Protein AF-A0AAW0P1H9-F1 (afdb_monomer)

Structure (mmCIF, N/CA/C/O backbone):
data_AF-A0AAW0P1H9-F1
#
_entry.id   AF-A0AAW0P1H9-F1
#
loop_
_atom_site.group_PDB
_atom_site.id
_atom_site.type_symbol
_atom_site.label_atom_id
_atom_site.label_alt_id
_atom_site.label_comp_id
_atom_site.label_asym_id
_atom_site.label_entity_id
_atom_site.label_seq_id
_atom_site.pdbx_PDB_ins_code
_atom_site.Cartn_x
_atom_site.Cartn_y
_atom_site.Cartn_z
_atom_site.occupancy
_atom_site.B_iso_or_equiv
_atom_site.auth_seq_id
_atom_site.auth_comp_id
_atom_site.auth_asym_id
_atom_site.auth_atom_id
_atom_site.pdbx_PDB_model_num
ATOM 1 N N . MET A 1 1 ? 36.615 6.398 15.054 1.00 40.66 1 MET A N 1
ATOM 2 C CA . MET A 1 1 ? 35.726 5.243 14.794 1.00 40.66 1 MET A CA 1
ATOM 3 C C . MET A 1 1 ? 34.563 5.310 15.775 1.00 40.66 1 MET A C 1
ATOM 5 O O . MET A 1 1 ? 34.740 4.982 16.938 1.00 40.66 1 MET A O 1
ATOM 9 N N . THR A 1 2 ? 33.412 5.847 15.372 1.00 43.81 2 THR A N 1
ATOM 10 C CA . THR A 1 2 ? 32.241 5.944 16.256 1.00 43.81 2 THR A CA 1
ATOM 11 C C . THR A 1 2 ? 31.489 4.616 16.235 1.00 43.81 2 THR A C 1
ATOM 13 O O . THR A 1 2 ? 30.837 4.263 15.253 1.00 43.81 2 THR A O 1
ATOM 16 N N . SER A 1 3 ? 31.613 3.841 17.312 1.00 51.88 3 SER A N 1
ATOM 17 C CA . SER A 1 3 ? 30.874 2.590 17.491 1.00 51.88 3 SER A CA 1
ATOM 18 C C . SER A 1 3 ? 29.375 2.883 17.536 1.00 51.88 3 SER A C 1
ATOM 20 O O . SER A 1 3 ? 28.846 3.358 18.542 1.00 51.88 3 SER A O 1
ATOM 22 N N . LYS A 1 4 ? 28.675 2.616 16.428 1.00 56.78 4 LYS A N 1
ATOM 23 C CA . LYS A 1 4 ? 27.211 2.656 16.371 1.00 56.78 4 LYS A CA 1
ATOM 24 C C . LYS A 1 4 ? 26.679 1.569 17.303 1.00 56.78 4 LYS A C 1
ATOM 26 O O . LYS A 1 4 ? 26.770 0.382 16.993 1.00 56.78 4 LYS A O 1
ATOM 31 N N . LYS A 1 5 ? 26.143 1.969 18.458 1.00 60.75 5 LYS A N 1
ATOM 32 C CA . LYS A 1 5 ? 25.428 1.055 19.355 1.00 60.75 5 LYS A CA 1
ATOM 33 C C . LYS A 1 5 ? 24.258 0.451 18.574 1.00 60.75 5 LYS A C 1
ATOM 35 O O . LYS A 1 5 ? 23.352 1.169 18.157 1.00 60.75 5 LYS A O 1
ATOM 40 N N . ARG A 1 6 ? 24.297 -0.863 18.338 1.00 54.41 6 ARG A N 1
ATOM 41 C CA . ARG A 1 6 ? 23.164 -1.609 17.781 1.00 54.41 6 ARG A CA 1
ATOM 42 C C . ARG A 1 6 ? 22.127 -1.765 18.884 1.00 54.41 6 ARG A C 1
ATOM 44 O O . ARG A 1 6 ? 22.310 -2.566 19.793 1.00 54.41 6 ARG A O 1
ATOM 51 N N . PHE A 1 7 ? 21.050 -0.996 18.804 1.00 57.25 7 PHE A N 1
ATOM 52 C CA . PHE A 1 7 ? 19.880 -1.213 19.645 1.00 57.25 7 PHE A CA 1
ATOM 53 C C . PHE A 1 7 ? 19.088 -2.393 19.079 1.00 57.25 7 PHE A C 1
ATOM 55 O O . PHE A 1 7 ? 18.545 -2.321 17.978 1.00 57.25 7 PHE A O 1
ATOM 62 N N . THR A 1 8 ? 19.054 -3.503 19.810 1.00 57.12 8 THR A N 1
ATOM 63 C CA . THR A 1 8 ? 18.181 -4.641 19.509 1.00 57.12 8 THR A CA 1
ATOM 64 C C . THR A 1 8 ? 16.915 -4.526 20.342 1.00 57.12 8 THR A C 1
ATOM 66 O O . THR A 1 8 ? 16.972 -4.608 21.567 1.00 57.12 8 THR A O 1
ATOM 69 N N . PHE A 1 9 ? 15.771 -4.349 19.682 1.00 57.19 9 PHE A N 1
ATOM 70 C CA . PHE A 1 9 ? 14.466 -4.391 20.337 1.00 57.19 9 PHE A CA 1
ATOM 71 C C . PHE A 1 9 ? 14.223 -5.803 20.890 1.00 57.19 9 PHE A C 1
ATOM 73 O O . PHE A 1 9 ? 14.177 -6.774 20.131 1.00 57.19 9 PHE A O 1
ATOM 80 N N . GLN A 1 10 ? 14.102 -5.935 22.213 1.00 58.62 10 GLN A N 1
ATOM 81 C CA . GLN A 1 10 ? 13.797 -7.217 22.848 1.00 58.62 10 GLN A CA 1
ATOM 82 C C . GLN A 1 10 ? 12.318 -7.562 22.656 1.00 58.62 10 GLN A C 1
ATOM 84 O O . GLN A 1 10 ? 11.432 -6.764 22.960 1.00 58.62 10 GLN A O 1
ATOM 89 N N . LYS A 1 11 ? 12.055 -8.768 22.140 1.00 56.22 11 LYS A N 1
ATOM 90 C CA . LYS A 1 11 ? 10.704 -9.332 22.052 1.00 56.22 11 LYS A CA 1
ATOM 91 C C . LYS A 1 11 ? 10.169 -9.536 23.468 1.00 56.22 11 LYS A C 1
ATOM 93 O O . LYS A 1 11 ? 10.875 -10.076 24.318 1.00 56.22 11 LYS A O 1
ATOM 98 N N . ARG A 1 12 ? 8.922 -9.147 23.709 1.00 62.50 12 ARG A N 1
ATOM 99 C CA . ARG A 1 12 ? 8.299 -9.335 25.021 1.00 62.50 12 ARG A CA 1
ATOM 100 C C . ARG A 1 12 ? 7.783 -10.759 25.197 1.00 62.50 12 ARG A C 1
ATOM 102 O O . ARG A 1 12 ? 7.381 -11.396 24.223 1.00 62.50 12 ARG A O 1
ATOM 109 N N . GLN A 1 13 ? 7.819 -11.249 26.434 1.00 58.16 13 GLN A N 1
ATOM 110 C CA . GLN A 1 13 ? 7.437 -12.622 26.789 1.00 58.16 13 GLN A CA 1
ATOM 111 C C . GLN A 1 13 ? 5.931 -12.888 26.627 1.00 58.16 13 GLN A C 1
ATOM 113 O O . GLN A 1 13 ? 5.545 -14.012 26.325 1.00 58.16 13 GLN A O 1
ATOM 118 N N . ASP A 1 14 ? 5.096 -11.856 26.761 1.00 57.78 14 ASP A N 1
ATOM 119 C CA . ASP A 1 14 ? 3.635 -11.886 26.592 1.00 57.78 14 ASP A CA 1
ATOM 120 C C . ASP A 1 14 ? 3.186 -11.813 25.122 1.00 57.78 14 ASP A C 1
ATOM 122 O O . ASP A 1 14 ? 2.022 -12.051 24.796 1.00 57.78 14 ASP A O 1
ATOM 126 N N . SER A 1 15 ? 4.102 -11.488 24.209 1.00 56.69 15 SER A N 1
ATOM 127 C CA . SER A 1 15 ? 3.758 -11.206 22.822 1.00 56.69 15 SER A CA 1
ATOM 128 C C . SER A 1 15 ? 3.800 -12.474 21.964 1.00 56.69 15 SER A C 1
ATOM 130 O O . SER A 1 15 ? 4.794 -12.795 21.297 1.00 56.69 15 SER A O 1
ATOM 132 N N . SER A 1 16 ? 2.686 -13.208 21.990 1.00 62.41 16 SER A N 1
ATOM 133 C CA . SER A 1 16 ? 2.415 -14.321 21.070 1.00 62.41 16 SER A CA 1
ATOM 134 C C . SER A 1 16 ? 2.067 -13.840 19.655 1.00 62.41 16 SER A C 1
ATOM 136 O O . SER A 1 16 ? 2.240 -14.593 18.700 1.00 62.41 16 SER A O 1
ATOM 138 N N . SER A 1 17 ? 1.636 -12.581 19.500 1.00 64.50 17 SER A N 1
ATOM 139 C CA . SER A 1 17 ? 1.221 -12.003 18.219 1.00 64.50 17 SER A CA 1
ATOM 140 C C . SER A 1 17 ? 2.364 -11.306 17.473 1.00 64.50 17 SER A C 1
ATOM 142 O O . SER A 1 17 ? 3.040 -10.440 18.031 1.00 64.50 17 SER A O 1
ATOM 144 N N . CYS A 1 18 ? 2.532 -11.603 16.184 1.00 69.31 18 CYS A N 1
ATOM 145 C CA . CYS A 1 18 ? 3.490 -10.942 15.289 1.00 69.31 18 CYS A CA 1
ATOM 146 C C . CYS A 1 18 ? 2.870 -9.827 14.429 1.00 69.31 18 CYS A C 1
ATOM 148 O O . CYS A 1 18 ? 3.443 -9.458 13.411 1.00 69.31 18 CYS A O 1
ATOM 150 N N . TYR A 1 19 ? 1.722 -9.276 14.834 1.00 78.56 19 TYR A N 1
ATOM 151 C CA . TYR A 1 19 ? 0.995 -8.296 14.031 1.00 78.56 19 TYR A CA 1
ATOM 152 C C . TYR A 1 19 ? 1.794 -7.007 13.794 1.00 78.56 19 TYR A C 1
ATOM 154 O O . TYR A 1 19 ? 2.450 -6.466 14.697 1.00 78.56 19 TYR A O 1
ATOM 162 N N . HIS A 1 20 ? 1.692 -6.499 12.567 1.00 85.00 20 HIS A N 1
ATOM 163 C CA . HIS A 1 20 ? 2.296 -5.252 12.117 1.00 85.00 20 HIS A CA 1
ATOM 164 C C . HIS A 1 20 ? 1.214 -4.287 11.649 1.00 85.00 20 HIS A C 1
ATOM 166 O O . HIS A 1 20 ? 0.235 -4.691 11.030 1.00 85.00 20 HIS A O 1
ATOM 172 N N . CYS A 1 21 ? 1.398 -2.997 11.932 1.00 85.81 21 CYS A N 1
ATOM 173 C CA . CYS A 1 21 ? 0.488 -1.988 11.417 1.00 85.81 21 CYS A CA 1
ATOM 174 C C . CYS A 1 21 ? 0.649 -1.884 9.897 1.00 85.81 21 CYS A C 1
ATOM 176 O O . CYS A 1 21 ? 1.758 -1.744 9.367 1.00 85.81 21 CYS A O 1
ATOM 178 N N . CYS A 1 22 ? -0.477 -1.960 9.200 1.00 83.50 22 CYS A N 1
ATOM 179 C CA . CYS A 1 22 ? -0.523 -1.939 7.755 1.00 83.50 22 CYS A CA 1
ATOM 180 C C . CYS A 1 22 ? -0.396 -0.513 7.190 1.00 83.50 22 CYS A C 1
ATOM 182 O O . CYS A 1 22 ? -0.077 -0.384 6.017 1.00 83.50 22 CYS A O 1
ATOM 184 N N . VAL A 1 23 ? -0.612 0.551 7.971 1.00 84.31 23 VAL A N 1
ATOM 185 C CA . VAL A 1 23 ? -0.528 1.941 7.483 1.00 84.31 23 VAL A CA 1
ATOM 186 C C . VAL A 1 23 ? 0.859 2.209 6.868 1.00 84.31 23 VAL A C 1
ATOM 188 O O . VAL A 1 23 ? 1.864 1.903 7.523 1.00 84.31 23 VAL A O 1
ATOM 191 N N . PRO A 1 24 ? 0.949 2.768 5.640 1.00 77.94 24 PRO A N 1
ATOM 192 C CA . PRO A 1 24 ? 2.231 3.077 5.011 1.00 77.94 24 PRO A CA 1
ATOM 193 C C . PRO A 1 24 ? 3.104 3.917 5.937 1.00 77.94 24 PRO A C 1
ATOM 195 O O . PRO A 1 24 ? 2.595 4.772 6.660 1.00 77.94 24 PRO A O 1
ATOM 198 N N . SER A 1 25 ? 4.414 3.666 5.943 1.00 75.12 25 SER A N 1
ATOM 199 C CA . SER A 1 25 ? 5.399 4.289 6.853 1.00 75.12 25 SER A CA 1
ATOM 200 C C . SER A 1 25 ? 5.259 3.987 8.355 1.00 75.12 25 SER A C 1
ATOM 202 O O . SER A 1 25 ? 6.167 4.310 9.120 1.00 75.12 25 SER A O 1
ATOM 204 N N . CYS A 1 26 ? 4.204 3.299 8.805 1.00 81.25 26 CYS A N 1
ATOM 205 C CA . CYS A 1 26 ? 4.087 2.920 10.210 1.00 81.25 26 CYS A CA 1
ATOM 206 C C . CYS A 1 26 ? 5.069 1.790 10.560 1.00 81.25 26 CYS A C 1
ATOM 208 O O . CYS A 1 26 ? 5.196 0.803 9.833 1.00 81.25 26 CYS A O 1
ATOM 210 N N . THR A 1 27 ? 5.759 1.910 11.693 1.00 80.25 27 THR A N 1
ATOM 211 C CA . THR A 1 27 ? 6.698 0.898 12.216 1.00 80.25 27 THR A CA 1
ATOM 212 C C . THR A 1 27 ? 6.151 0.159 13.439 1.00 80.25 27 THR A C 1
ATOM 214 O O . THR A 1 27 ? 6.844 -0.675 14.024 1.00 80.25 27 THR A O 1
ATOM 217 N N . ALA A 1 28 ? 4.899 0.431 13.824 1.00 81.81 28 ALA A N 1
ATOM 218 C CA . ALA A 1 28 ? 4.265 -0.185 14.980 1.00 81.81 28 ALA A CA 1
ATOM 219 C C . ALA A 1 28 ? 4.121 -1.704 14.810 1.00 81.81 28 ALA A C 1
ATOM 221 O O . ALA A 1 28 ? 3.671 -2.211 13.777 1.00 81.81 28 ALA A O 1
ATOM 222 N N . SER A 1 29 ? 4.485 -2.433 15.864 1.00 78.38 29 SER A N 1
ATOM 223 C CA . SER A 1 29 ? 4.380 -3.886 15.933 1.00 78.38 29 SER A CA 1
ATOM 224 C C . SER A 1 29 ? 3.931 -4.321 17.322 1.00 78.38 29 SER A C 1
ATOM 226 O O . SER A 1 29 ? 4.484 -3.874 18.333 1.00 78.38 29 SER A O 1
ATOM 228 N N . ALA A 1 30 ? 2.971 -5.246 17.361 1.00 76.81 30 ALA A N 1
ATOM 229 C CA . ALA A 1 30 ? 2.461 -5.841 18.597 1.00 76.81 30 ALA A CA 1
ATOM 230 C C . ALA A 1 30 ? 3.564 -6.589 19.370 1.00 76.81 30 ALA A C 1
ATOM 232 O O . ALA A 1 30 ? 3.519 -6.702 20.600 1.00 76.81 30 ALA A O 1
ATOM 233 N N . LYS A 1 31 ? 4.602 -7.026 18.640 1.00 73.38 31 LYS A N 1
ATOM 234 C CA . LYS A 1 31 ? 5.771 -7.758 19.140 1.00 73.38 31 LYS A CA 1
ATOM 235 C C . LYS A 1 31 ? 6.542 -7.004 20.228 1.00 73.38 31 LYS A C 1
ATOM 237 O O . LYS A 1 31 ? 7.149 -7.627 21.102 1.00 73.38 31 LYS A O 1
ATOM 242 N N . PHE A 1 32 ? 6.519 -5.672 20.172 1.00 68.19 32 PHE A N 1
ATOM 243 C CA . PHE A 1 32 ? 7.338 -4.805 21.024 1.00 68.19 32 PHE A CA 1
ATOM 244 C C . PHE A 1 32 ? 6.520 -3.812 21.864 1.00 68.19 32 PHE A C 1
ATOM 246 O O . PHE A 1 32 ? 7.069 -3.247 22.805 1.00 68.19 32 PHE A O 1
ATOM 253 N N . ASN A 1 33 ? 5.226 -3.608 21.576 1.00 70.56 33 ASN A N 1
ATOM 254 C CA . ASN A 1 33 ? 4.402 -2.597 22.252 1.00 70.56 33 ASN A CA 1
ATOM 255 C C . ASN A 1 33 ? 2.977 -3.108 22.575 1.00 70.56 33 ASN A C 1
ATOM 257 O O . ASN A 1 33 ? 2.254 -3.507 21.669 1.00 70.56 33 ASN A O 1
ATOM 261 N N . SER A 1 34 ? 2.586 -3.138 23.864 1.00 69.50 34 SER A N 1
ATOM 262 C CA . SER A 1 34 ? 1.275 -3.650 24.359 1.00 69.50 34 SER A CA 1
ATOM 263 C C . SER A 1 34 ? 0.325 -2.517 24.657 1.00 69.50 34 SER A C 1
ATOM 265 O O . SER A 1 34 ? -0.861 -2.762 24.823 1.00 69.50 34 SER A O 1
ATOM 267 N N . ALA A 1 35 ? 0.837 -1.290 24.730 1.00 73.50 35 ALA A N 1
ATOM 268 C CA . ALA A 1 35 ? -0.007 -0.120 24.849 1.00 73.50 35 ALA A CA 1
ATOM 269 C C . ALA A 1 35 ? -0.772 0.137 23.540 1.00 73.50 35 ALA A C 1
ATOM 271 O O . ALA A 1 35 ? -1.773 0.845 23.546 1.00 73.50 35 ALA A O 1
ATOM 272 N N . LEU A 1 36 ? -0.324 -0.448 22.421 1.00 76.00 36 LEU A N 1
ATOM 273 C CA . LEU A 1 36 ? -0.995 -0.344 21.131 1.00 76.00 36 LEU A CA 1
ATOM 274 C C . LEU A 1 36 ? -2.028 -1.454 20.955 1.00 76.00 36 LEU A C 1
ATOM 276 O O . LEU A 1 36 ? -1.708 -2.642 20.996 1.00 76.00 36 LEU A O 1
ATOM 280 N N . SER A 1 37 ? -3.260 -1.038 20.686 1.00 79.00 37 SER A N 1
ATOM 281 C CA . SER A 1 37 ? -4.328 -1.924 20.233 1.00 79.00 37 SER A CA 1
ATOM 282 C C . SER A 1 37 ? -4.331 -1.997 18.706 1.00 79.00 37 SER A C 1
ATOM 284 O O . SER A 1 37 ? -4.159 -0.983 18.029 1.00 79.00 37 SER A O 1
ATOM 286 N N . PHE A 1 38 ? -4.526 -3.200 18.165 1.00 81.06 38 PHE A N 1
ATOM 287 C CA . PHE A 1 38 ? -4.623 -3.446 16.726 1.00 81.06 38 PHE A CA 1
ATOM 288 C C . PHE A 1 38 ? -6.086 -3.676 16.348 1.00 81.06 38 PHE A C 1
ATOM 290 O O . PHE A 1 38 ? -6.781 -4.474 16.973 1.00 81.06 38 PHE A O 1
ATOM 297 N N . PHE A 1 39 ? -6.540 -2.977 15.315 1.00 84.62 39 PHE A N 1
ATOM 298 C CA . PHE A 1 39 ? -7.910 -2.985 14.822 1.00 84.62 39 PHE A CA 1
ATOM 299 C C . PHE A 1 39 ? -7.964 -3.571 13.414 1.00 84.62 39 PHE A C 1
ATOM 301 O O . PHE A 1 39 ? -7.021 -3.437 12.634 1.00 84.62 39 PHE A O 1
ATOM 308 N N . THR A 1 40 ? -9.086 -4.212 13.094 1.00 85.06 40 THR A N 1
ATOM 309 C CA . THR A 1 40 ? -9.398 -4.683 11.741 1.00 85.06 40 THR A CA 1
ATOM 310 C C . THR A 1 40 ? -10.232 -3.648 11.000 1.00 85.06 40 THR A C 1
ATOM 312 O O . THR A 1 40 ? -10.886 -2.798 11.609 1.00 85.06 40 THR A O 1
ATOM 315 N N . PHE A 1 41 ? -10.212 -3.712 9.670 1.00 84.56 41 PHE A N 1
ATOM 316 C CA . PHE A 1 41 ? -11.043 -2.841 8.849 1.00 84.56 41 PHE A CA 1
ATOM 317 C C . PHE A 1 41 ? -12.542 -3.017 9.155 1.00 84.56 41 PHE A C 1
ATOM 319 O O . PHE A 1 41 ? -12.996 -4.143 9.383 1.00 84.56 41 PHE A O 1
ATOM 326 N N . PRO A 1 42 ? -13.332 -1.925 9.122 1.00 84.44 42 PRO A N 1
ATOM 327 C CA . PRO A 1 42 ? -14.781 -2.003 9.258 1.00 84.44 42 PRO A CA 1
ATOM 328 C C . PRO A 1 42 ? -15.419 -2.962 8.241 1.00 84.44 42 PRO A C 1
ATOM 330 O O . PRO A 1 42 ? -14.970 -3.066 7.099 1.00 84.44 42 PRO A O 1
ATOM 333 N N . LYS A 1 43 ? -16.501 -3.641 8.651 1.00 80.31 43 LYS A N 1
ATOM 334 C CA . LYS A 1 43 ? -17.283 -4.527 7.766 1.00 80.31 43 LYS A CA 1
ATOM 335 C C . LYS A 1 43 ? -18.080 -3.757 6.711 1.00 80.31 43 LYS A C 1
ATOM 337 O O . LYS A 1 43 ? -18.313 -4.283 5.629 1.00 80.31 43 LYS A O 1
ATOM 342 N N . ASP A 1 44 ? -18.493 -2.533 7.038 1.00 86.69 44 ASP A N 1
ATOM 343 C CA . ASP A 1 44 ? -19.175 -1.630 6.114 1.00 86.69 44 ASP A CA 1
ATOM 344 C C . ASP A 1 44 ? -18.253 -1.299 4.932 1.00 86.69 44 ASP A C 1
ATOM 346 O O . ASP A 1 44 ? -17.129 -0.822 5.113 1.00 86.69 44 ASP A O 1
ATOM 350 N N . VAL A 1 45 ? -18.742 -1.574 3.724 1.00 85.94 45 VAL A N 1
ATOM 351 C CA . VAL A 1 45 ? -18.002 -1.422 2.470 1.00 85.94 45 VAL A CA 1
ATOM 352 C C . VAL A 1 45 ? -17.634 0.036 2.202 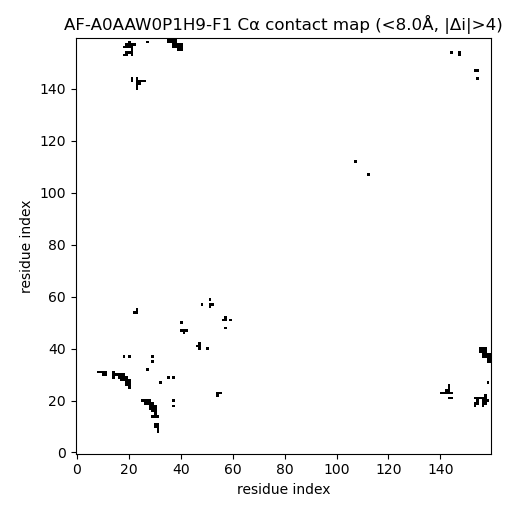1.00 85.94 45 VAL A C 1
ATOM 354 O O . VAL A 1 45 ? -16.498 0.302 1.807 1.00 85.94 45 VAL A O 1
ATOM 357 N N . GLU A 1 46 ? -18.544 0.980 2.432 1.00 86.75 46 GLU A N 1
ATOM 358 C CA . GLU A 1 46 ? -18.325 2.397 2.120 1.00 86.75 46 GLU A CA 1
ATOM 359 C C . GLU A 1 46 ? -17.371 3.035 3.127 1.00 86.75 46 GLU A C 1
ATOM 361 O O . GLU A 1 46 ? -16.419 3.732 2.754 1.00 86.75 46 GLU A O 1
ATOM 366 N N . LEU A 1 47 ? -17.542 2.704 4.410 1.00 86.38 47 LEU A N 1
ATOM 367 C CA . LEU A 1 47 ? -16.599 3.125 5.440 1.00 86.38 47 LEU A CA 1
ATOM 368 C C . LEU A 1 47 ? -15.210 2.535 5.164 1.00 86.38 47 LEU A C 1
ATOM 370 O O . LEU A 1 47 ? -14.221 3.267 5.178 1.00 86.38 47 LEU A O 1
ATOM 374 N N . ARG A 1 48 ? -15.120 1.239 4.843 1.00 86.62 48 ARG A N 1
ATOM 375 C CA . ARG A 1 48 ? -13.851 0.578 4.508 1.00 86.62 48 ARG A CA 1
ATOM 376 C C . ARG A 1 48 ? -13.157 1.228 3.313 1.00 86.62 48 ARG A C 1
ATOM 378 O O . ARG A 1 48 ? -11.962 1.495 3.410 1.00 86.62 48 ARG A O 1
ATOM 385 N N . LYS A 1 49 ? -13.873 1.516 2.221 1.00 85.06 49 LYS A N 1
ATOM 386 C CA . LYS A 1 49 ? -13.312 2.224 1.053 1.00 85.06 49 LYS A CA 1
ATOM 387 C C . LYS A 1 49 ? -12.732 3.579 1.454 1.00 85.06 49 LYS A C 1
ATOM 389 O O . LYS A 1 49 ? -11.588 3.877 1.117 1.00 85.06 49 LYS A O 1
ATOM 394 N N . LYS A 1 50 ? -13.476 4.366 2.239 1.00 87.06 50 LYS A N 1
ATOM 395 C CA . LYS A 1 50 ? -13.005 5.664 2.747 1.00 87.06 50 LYS A CA 1
ATOM 396 C C . LYS A 1 50 ? -11.730 5.524 3.584 1.00 87.06 50 LYS A C 1
ATOM 398 O O . LYS A 1 50 ? -10.806 6.320 3.438 1.00 87.06 50 LYS A O 1
ATOM 403 N N . TRP A 1 51 ? -11.653 4.494 4.427 1.00 85.25 51 TRP A N 1
ATOM 404 C CA . TRP A 1 51 ? -10.445 4.179 5.191 1.00 85.25 51 TRP A CA 1
ATOM 405 C C . TRP A 1 51 ? -9.263 3.799 4.292 1.00 85.25 51 TRP A C 1
ATOM 407 O O . TRP A 1 51 ? -8.180 4.341 4.492 1.00 85.25 51 TRP A O 1
ATOM 417 N N . LEU A 1 52 ? -9.463 2.925 3.298 1.00 84.06 52 LEU A N 1
ATOM 418 C CA . LEU A 1 52 ? -8.421 2.504 2.351 1.00 84.06 52 LEU A CA 1
ATOM 419 C C . LEU A 1 52 ? -7.842 3.688 1.566 1.00 84.06 52 LEU A C 1
ATOM 421 O O . LEU A 1 52 ? -6.623 3.813 1.467 1.00 84.06 52 LEU A O 1
ATOM 425 N N . ILE A 1 53 ? -8.693 4.605 1.099 1.00 83.19 53 ILE A N 1
ATOM 426 C CA . ILE A 1 53 ? -8.261 5.842 0.431 1.00 83.19 53 ILE A CA 1
ATOM 427 C C . ILE A 1 53 ? -7.413 6.701 1.382 1.00 83.19 53 ILE A C 1
ATOM 429 O O . ILE A 1 53 ? -6.317 7.129 1.020 1.00 83.19 53 ILE A O 1
ATOM 433 N N . ASN A 1 54 ? -7.870 6.899 2.624 1.00 84.00 54 ASN A N 1
ATOM 434 C CA . ASN A 1 54 ? -7.161 7.726 3.607 1.00 84.00 54 ASN A CA 1
ATOM 435 C C . ASN A 1 54 ? -5.773 7.181 3.968 1.00 84.00 54 ASN A C 1
ATOM 437 O O . ASN A 1 54 ? -4.851 7.961 4.203 1.00 84.00 54 ASN A O 1
ATOM 441 N N . ILE A 1 55 ? -5.605 5.857 3.994 1.00 81.19 55 ILE A N 1
ATOM 442 C CA . ILE A 1 55 ? -4.305 5.219 4.246 1.00 81.19 55 ILE A CA 1
ATOM 443 C C . ILE A 1 55 ? -3.485 5.003 2.965 1.00 81.19 55 ILE A C 1
ATOM 445 O O . ILE A 1 55 ? -2.478 4.304 3.026 1.00 81.19 55 ILE A O 1
ATOM 449 N N . ARG A 1 56 ? -3.898 5.574 1.823 1.00 80.06 56 ARG A N 1
ATOM 450 C CA . ARG A 1 56 ? -3.250 5.422 0.505 1.00 80.06 56 ARG A CA 1
ATOM 451 C C . ARG A 1 56 ? -3.098 3.959 0.063 1.00 80.06 56 ARG A C 1
ATOM 453 O O . ARG A 1 56 ? -2.025 3.522 -0.343 1.00 80.06 56 ARG A O 1
ATOM 460 N N . ARG A 1 57 ? -4.190 3.201 0.183 1.00 76.75 57 ARG A N 1
ATOM 461 C CA . ARG A 1 57 ? -4.360 1.818 -0.293 1.00 76.75 57 ARG A CA 1
ATOM 462 C C . ARG A 1 57 ? -5.572 1.682 -1.212 1.00 76.75 57 ARG A C 1
ATOM 464 O O . ARG A 1 57 ? -6.407 0.796 -1.058 1.00 76.75 57 ARG A O 1
ATOM 471 N N . ASP A 1 58 ? -5.680 2.589 -2.160 1.00 73.88 58 ASP A N 1
ATOM 472 C CA . ASP A 1 58 ? -6.721 2.612 -3.183 1.00 73.88 58 ASP A CA 1
ATOM 473 C C . ASP A 1 58 ? -6.736 1.349 -4.062 1.00 73.88 58 ASP A C 1
ATOM 475 O O . ASP A 1 58 ? -7.810 0.903 -4.451 1.00 73.88 58 ASP A O 1
ATOM 479 N N . GLN A 1 59 ? -5.579 0.718 -4.291 1.00 69.88 59 GLN A N 1
ATOM 480 C CA . GLN A 1 59 ? -5.455 -0.512 -5.094 1.00 69.88 59 GLN A CA 1
ATOM 481 C C . GLN A 1 59 ? -5.639 -1.819 -4.297 1.00 69.88 59 GLN A C 1
ATOM 483 O O . GLN A 1 59 ? -5.389 -2.903 -4.819 1.00 69.88 59 GLN A O 1
ATOM 488 N N . PHE A 1 60 ? -6.024 -1.757 -3.018 1.00 72.56 60 PHE A N 1
ATOM 489 C CA . PHE A 1 60 ? -6.162 -2.962 -2.196 1.00 72.56 60 PHE A CA 1
ATOM 490 C C . PHE A 1 60 ? -7.521 -3.644 -2.405 1.00 72.56 60 PHE A C 1
ATOM 492 O O . PHE A 1 60 ? -8.560 -3.126 -1.983 1.00 72.56 60 PHE A O 1
ATOM 499 N N . GLU A 1 61 ? -7.511 -4.840 -2.995 1.00 71.25 61 GLU A N 1
ATOM 500 C CA . GLU A 1 61 ? -8.720 -5.647 -3.163 1.00 71.25 61 GLU A CA 1
ATOM 501 C C . GLU A 1 61 ? -9.111 -6.362 -1.863 1.00 71.25 61 GLU A C 1
ATOM 503 O O . GLU A 1 61 ? -8.400 -7.215 -1.331 1.00 71.25 61 GLU A O 1
ATOM 508 N N . TRP A 1 62 ? -10.284 -6.018 -1.326 1.00 72.25 62 TRP A N 1
ATOM 509 C CA . TRP A 1 62 ? -10.803 -6.661 -0.122 1.00 72.25 62 TRP A CA 1
ATOM 510 C C . TRP A 1 62 ? -11.513 -7.979 -0.446 1.00 72.25 62 TRP A C 1
ATOM 512 O O . TRP A 1 62 ? -12.599 -7.991 -1.021 1.00 72.25 62 TRP A O 1
ATOM 522 N N . ASN A 1 63 ? -10.970 -9.084 0.049 1.00 71.38 63 ASN A N 1
ATOM 523 C CA . ASN A 1 63 ? -11.438 -10.449 -0.207 1.00 71.38 63 ASN A CA 1
ATOM 524 C C . ASN A 1 63 ? -12.582 -10.946 0.709 1.00 71.38 63 ASN A C 1
ATOM 526 O O . ASN A 1 63 ? -12.721 -12.147 0.924 1.00 71.38 63 ASN A O 1
ATOM 530 N N . ASN A 1 64 ? -13.391 -10.050 1.290 1.00 67.69 64 ASN A N 1
ATOM 531 C CA . ASN A 1 64 ? -14.455 -10.403 2.251 1.00 67.69 64 ASN A CA 1
ATOM 532 C C . ASN A 1 64 ? -13.979 -11.295 3.408 1.00 67.69 64 ASN A C 1
ATOM 534 O O . ASN A 1 64 ? -14.725 -12.123 3.935 1.00 67.69 64 ASN A O 1
ATOM 538 N N . TYR A 1 65 ? -12.734 -11.093 3.843 1.00 65.62 65 TYR A N 1
ATOM 539 C CA . TYR A 1 65 ? -12.189 -11.870 4.938 1.00 65.62 65 TYR A CA 1
ATOM 540 C C . TYR A 1 65 ? -12.990 -11.673 6.223 1.00 65.62 65 TYR A C 1
ATOM 542 O O . TYR A 1 65 ? -13.207 -10.560 6.706 1.00 65.62 65 TYR A O 1
ATOM 550 N N . SER A 1 66 ? -13.376 -12.803 6.796 1.00 63.31 66 SER A N 1
ATOM 551 C CA . SER A 1 66 ? -13.886 -12.910 8.151 1.00 63.31 66 SER A CA 1
ATOM 552 C C . SER A 1 66 ? -12.792 -13.565 8.977 1.00 63.31 66 SER A C 1
ATOM 554 O O . SER A 1 66 ? -12.240 -14.574 8.541 1.00 63.31 66 SER A O 1
ATOM 556 N N . LEU A 1 67 ? -12.477 -13.018 10.156 1.00 60.16 67 LEU A N 1
ATOM 557 C CA . LEU A 1 67 ? -11.597 -13.722 11.084 1.00 60.16 67 LEU A CA 1
ATOM 558 C C . LEU A 1 67 ? -12.187 -15.122 11.310 1.00 60.16 67 LEU A C 1
ATOM 560 O O . LEU A 1 67 ? -13.352 -15.208 11.719 1.00 60.16 67 LEU A O 1
ATOM 564 N N . PRO A 1 68 ? -11.444 -16.207 11.025 1.00 60.88 68 PRO A N 1
ATOM 565 C CA . PRO A 1 68 ? -11.902 -17.527 11.401 1.00 60.88 68 PRO A CA 1
ATOM 566 C C . PRO A 1 68 ? -12.156 -17.505 12.907 1.00 60.88 68 PRO A C 1
ATOM 568 O O . PRO A 1 68 ? -11.394 -16.891 13.663 1.00 60.88 68 PRO A O 1
ATOM 571 N N . ALA A 1 69 ? -13.252 -18.136 13.339 1.00 56.38 69 ALA A N 1
ATOM 572 C CA . ALA A 1 69 ? -13.530 -18.302 14.759 1.00 56.38 69 ALA A CA 1
ATOM 573 C C . ALA A 1 69 ? -12.254 -18.808 15.458 1.00 56.38 69 ALA A C 1
ATOM 575 O O . ALA A 1 69 ? -11.528 -19.601 14.843 1.00 56.38 69 ALA A O 1
ATOM 576 N N . PRO A 1 70 ? -11.955 -18.353 16.694 1.00 63.00 70 PRO A N 1
ATOM 577 C CA . PRO A 1 70 ? -10.760 -18.768 17.418 1.00 63.00 70 PRO A CA 1
ATOM 578 C C . PRO A 1 70 ? -10.567 -20.271 17.259 1.00 63.00 70 PRO A C 1
ATOM 580 O O . PRO A 1 70 ? -11.467 -21.041 17.611 1.00 63.00 70 PRO A O 1
ATOM 583 N N . ARG A 1 71 ? -9.450 -20.680 16.634 1.00 55.44 71 ARG A N 1
ATOM 584 C CA . ARG A 1 71 ? -9.217 -22.096 16.341 1.00 55.44 71 ARG A CA 1
ATOM 585 C C . ARG A 1 71 ? -9.356 -22.845 17.667 1.00 55.44 71 ARG A C 1
ATOM 587 O O . ARG A 1 71 ? -8.650 -22.492 18.617 1.00 55.44 71 ARG A O 1
ATOM 594 N N . PRO A 1 72 ? -10.259 -23.833 17.772 1.00 59.25 72 PRO A N 1
ATOM 595 C CA . PRO A 1 72 ? -10.325 -24.652 18.965 1.00 59.25 72 PRO A CA 1
ATOM 596 C C . PRO A 1 72 ? -8.939 -25.244 19.228 1.00 59.25 72 PRO A C 1
ATOM 598 O O . PRO A 1 72 ? -8.230 -25.591 18.281 1.00 59.25 72 PRO A O 1
ATOM 601 N N . GLY A 1 73 ? -8.537 -25.304 20.500 1.00 60.62 73 GLY A N 1
ATOM 602 C CA . GLY A 1 73 ? -7.208 -25.775 20.882 1.00 60.62 73 GLY A CA 1
ATOM 603 C C . GLY A 1 73 ? -6.857 -27.118 20.234 1.00 60.62 73 GLY A C 1
ATOM 604 O O . GLY A 1 73 ? -7.740 -27.920 19.927 1.00 60.62 73 GLY A O 1
ATOM 605 N N . VAL A 1 74 ? -5.553 -27.354 20.063 1.00 55.28 74 VAL A N 1
ATOM 606 C CA . VAL A 1 74 ? -4.913 -28.503 19.382 1.00 55.28 74 VAL A CA 1
ATOM 607 C C . VAL A 1 74 ? -5.548 -29.872 19.706 1.00 55.28 74 VAL A C 1
ATOM 609 O O . VAL A 1 74 ? -5.487 -30.789 18.891 1.00 55.28 74 VAL A O 1
ATOM 612 N N . TRP A 1 75 ? -6.206 -29.987 20.858 1.00 56.06 75 TRP A N 1
ATOM 613 C CA . TRP A 1 75 ? -6.930 -31.151 21.369 1.00 56.06 75 TRP A CA 1
ATOM 614 C C . TRP A 1 75 ? -8.239 -31.514 20.636 1.00 56.06 75 TRP A C 1
ATOM 616 O O . TRP A 1 75 ? -8.799 -32.568 20.917 1.00 56.06 75 TRP A O 1
ATOM 626 N N . LYS A 1 76 ? -8.743 -30.698 19.697 1.00 62.31 76 LYS A N 1
ATOM 627 C CA . LYS A 1 76 ? -9.944 -31.012 18.886 1.00 62.31 76 LYS A CA 1
ATOM 628 C C . LYS A 1 76 ? -9.599 -31.339 17.426 1.00 62.31 76 LYS A C 1
ATOM 630 O O . LYS A 1 76 ? -10.023 -30.640 16.507 1.00 62.31 76 LYS A O 1
ATOM 635 N N . ARG A 1 77 ? -8.807 -32.387 17.190 1.00 57.09 77 ARG A N 1
ATOM 636 C CA . ARG A 1 77 ? -8.428 -32.839 15.837 1.00 57.09 77 ARG A CA 1
ATOM 637 C C . ARG A 1 77 ? -9.442 -33.870 15.307 1.00 57.09 77 ARG A C 1
ATOM 639 O O . ARG A 1 77 ? -9.684 -34.863 15.979 1.00 57.09 77 ARG A O 1
ATOM 646 N N . ARG A 1 78 ? -10.018 -33.647 14.113 1.00 66.25 78 ARG A N 1
ATOM 647 C CA . ARG A 1 78 ? -10.697 -34.703 13.324 1.00 66.25 78 ARG A CA 1
ATOM 648 C C . ARG A 1 78 ? -9.660 -35.708 12.821 1.00 66.25 78 ARG A C 1
ATOM 650 O O . ARG A 1 78 ? -8.551 -35.303 12.476 1.00 66.25 78 ARG A O 1
ATOM 657 N N . GLU A 1 79 ? -10.032 -36.983 12.773 1.00 53.28 79 GLU A N 1
ATOM 658 C CA . GLU A 1 79 ? -9.165 -38.058 12.287 1.00 53.28 79 GLU A CA 1
ATOM 659 C C . GLU A 1 79 ? -8.745 -37.858 10.824 1.00 53.28 79 GLU A C 1
ATOM 661 O O . GLU A 1 79 ? -9.462 -37.264 10.016 1.00 53.28 79 GLU A O 1
ATOM 666 N N . ARG A 1 80 ? -7.525 -38.311 10.523 1.00 53.75 80 ARG A N 1
ATOM 667 C CA . ARG A 1 80 ? -6.857 -38.188 9.225 1.00 53.75 80 ARG A CA 1
ATOM 668 C C . ARG A 1 80 ? -7.415 -39.247 8.260 1.00 53.75 80 ARG A C 1
ATOM 670 O O . ARG A 1 80 ? -7.347 -40.419 8.610 1.00 53.75 80 ARG A O 1
ATOM 677 N N . PRO A 1 81 ? -7.894 -38.876 7.060 1.00 64.06 81 PRO A N 1
ATOM 678 C CA . PRO A 1 81 ? -8.221 -39.849 6.020 1.00 64.06 81 PRO A CA 1
ATOM 679 C C . PRO A 1 81 ? -6.964 -40.538 5.470 1.00 64.06 81 PRO A C 1
ATOM 681 O O . PRO A 1 81 ? -5.914 -39.902 5.347 1.00 64.06 81 PRO A O 1
ATOM 684 N N . GLU A 1 82 ? -7.093 -41.820 5.130 1.00 57.19 82 GLU A N 1
ATOM 685 C CA . GLU A 1 82 ? -6.048 -42.643 4.508 1.00 57.19 82 GLU A CA 1
ATOM 686 C C . GLU A 1 82 ? -5.683 -42.124 3.100 1.00 57.19 82 GLU A C 1
ATOM 688 O O . GLU A 1 82 ? -6.571 -41.694 2.354 1.00 57.19 82 GLU A O 1
ATOM 693 N N . PRO A 1 83 ? -4.392 -42.139 2.720 1.00 61.94 83 PRO A N 1
ATOM 694 C CA . PRO A 1 83 ? -3.950 -41.686 1.407 1.00 61.94 83 PRO A CA 1
ATOM 695 C C . PRO A 1 83 ? -4.386 -42.656 0.291 1.00 61.94 83 PRO A C 1
ATOM 697 O O . PRO A 1 83 ? -4.313 -43.872 0.477 1.00 61.9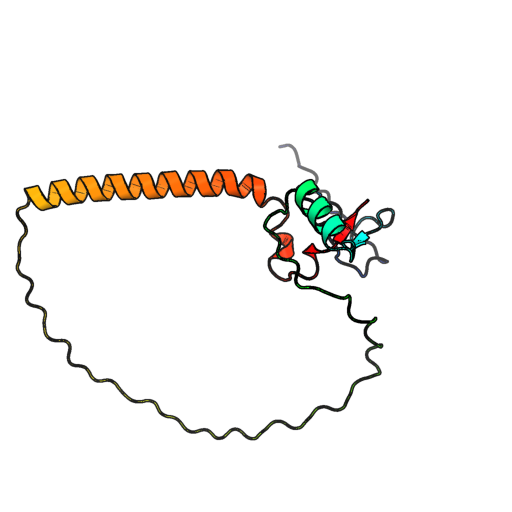4 83 PRO A O 1
ATOM 700 N N . PRO A 1 84 ? -4.792 -42.152 -0.889 1.00 63.25 84 PRO A N 1
ATOM 701 C CA . PRO A 1 84 ? -4.993 -42.992 -2.063 1.00 63.25 84 PRO A CA 1
ATOM 702 C C . PRO A 1 84 ? -3.663 -43.583 -2.535 1.00 63.25 84 PRO A C 1
ATOM 704 O O . PRO A 1 84 ? -2.646 -42.888 -2.572 1.00 63.25 84 PRO A O 1
ATOM 707 N N . LEU A 1 85 ? -3.693 -44.861 -2.909 1.00 55.19 85 LEU A N 1
ATOM 708 C CA . LEU A 1 85 ? -2.561 -45.568 -3.499 1.00 55.19 85 LEU A CA 1
ATOM 709 C C . LEU A 1 85 ? -2.182 -44.922 -4.839 1.00 55.19 85 LEU A C 1
ATOM 711 O O . LEU A 1 85 ? -3.047 -44.670 -5.679 1.00 55.19 85 LEU A O 1
ATOM 715 N N . ALA A 1 86 ? -0.890 -44.644 -5.005 1.00 49.97 86 ALA A N 1
ATOM 716 C CA . ALA A 1 86 ? -0.314 -44.164 -6.249 1.00 49.97 86 ALA A CA 1
ATOM 717 C C . ALA A 1 86 ? -0.459 -45.245 -7.329 1.00 49.97 86 ALA A C 1
ATOM 719 O O . ALA A 1 86 ? -0.059 -46.387 -7.118 1.00 49.97 86 ALA A O 1
ATOM 720 N N . ASN A 1 87 ? -1.044 -44.881 -8.468 1.00 49.09 87 ASN A N 1
ATOM 721 C CA . ASN A 1 87 ? -0.828 -45.611 -9.707 1.00 49.09 87 ASN A CA 1
ATOM 722 C C . ASN A 1 87 ? 0.292 -44.876 -10.440 1.00 49.09 87 ASN A C 1
ATOM 724 O O . ASN A 1 87 ? 0.081 -43.772 -10.944 1.00 49.09 87 ASN A O 1
ATOM 728 N N . ASP A 1 88 ? 1.470 -45.487 -10.433 1.00 51.56 88 ASP A N 1
ATOM 729 C CA . ASP A 1 88 ? 2.621 -45.101 -11.235 1.00 51.56 88 ASP A CA 1
ATOM 730 C C . ASP A 1 88 ? 2.362 -45.558 -12.678 1.00 51.56 88 ASP A C 1
ATOM 732 O O . ASP A 1 88 ? 2.269 -46.755 -12.961 1.00 51.56 88 ASP A O 1
ATOM 736 N N . ALA A 1 89 ? 2.153 -44.602 -13.580 1.00 53.28 89 ALA A N 1
ATOM 737 C CA . ALA A 1 89 ? 2.122 -44.845 -15.015 1.00 53.28 89 ALA A CA 1
ATOM 738 C C . ALA A 1 89 ? 2.750 -43.642 -15.724 1.00 53.28 89 ALA A C 1
ATOM 740 O O . ALA A 1 89 ? 2.094 -42.646 -16.029 1.00 53.28 89 ALA A O 1
ATOM 741 N N . GLU A 1 90 ? 4.064 -43.757 -15.879 1.00 54.62 90 GLU A N 1
ATOM 742 C CA . GLU A 1 90 ? 4.923 -43.122 -16.874 1.00 54.62 90 GLU A CA 1
ATOM 743 C C . GLU A 1 90 ? 4.216 -42.901 -18.225 1.00 54.62 90 GLU A C 1
ATOM 745 O O . GLU A 1 90 ? 3.652 -43.835 -18.788 1.00 54.62 90 GLU A O 1
ATOM 750 N N . ASP A 1 91 ? 4.350 -41.702 -18.791 1.00 43.81 91 ASP A N 1
ATOM 751 C CA . ASP A 1 91 ? 4.261 -41.487 -20.240 1.00 43.81 91 ASP A CA 1
ATOM 752 C C . ASP A 1 91 ? 5.262 -40.382 -20.626 1.00 43.81 91 ASP A C 1
ATOM 754 O O . ASP A 1 91 ? 4.921 -39.224 -20.878 1.00 43.81 91 ASP A O 1
ATOM 758 N N . ASP A 1 92 ? 6.546 -40.751 -20.620 1.00 48.94 92 ASP A N 1
ATOM 759 C CA . ASP A 1 92 ? 7.619 -40.023 -21.299 1.00 48.94 92 ASP A CA 1
ATOM 760 C C . ASP A 1 92 ? 7.519 -40.301 -22.809 1.00 48.94 92 ASP A C 1
ATOM 762 O O . ASP A 1 92 ? 8.001 -41.318 -23.311 1.00 48.94 92 ASP A O 1
ATOM 766 N N . LEU A 1 93 ? 6.881 -39.398 -23.556 1.00 58.00 93 LEU A N 1
ATOM 767 C CA . LEU A 1 93 ? 6.890 -39.429 -25.021 1.00 58.00 93 LEU A CA 1
ATOM 768 C C . LEU A 1 93 ? 8.099 -38.633 -25.556 1.00 58.00 93 LEU A C 1
ATOM 770 O O . LEU A 1 93 ? 8.168 -37.420 -25.339 1.00 58.00 93 LEU A O 1
ATOM 774 N N . PRO A 1 9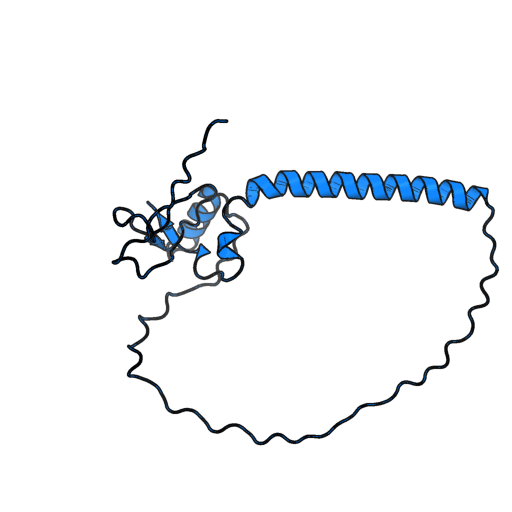4 ? 9.039 -39.260 -26.291 1.00 57.72 94 PRO A N 1
ATOM 775 C CA . PRO A 1 94 ? 10.181 -38.566 -26.872 1.00 57.72 94 PRO A CA 1
ATOM 776 C C . PRO A 1 94 ? 9.765 -37.843 -28.160 1.00 57.72 94 PRO A C 1
ATOM 778 O O . PRO A 1 94 ? 9.450 -38.474 -29.169 1.00 57.72 94 PRO A O 1
ATOM 781 N N . MET A 1 95 ? 9.776 -36.507 -28.147 1.00 61.31 95 MET A N 1
ATOM 782 C CA . MET A 1 95 ? 9.684 -35.710 -29.373 1.00 61.31 95 MET A CA 1
ATOM 783 C C . MET A 1 95 ? 11.060 -35.619 -30.035 1.00 61.31 95 MET A C 1
ATOM 785 O O . MET A 1 95 ? 11.844 -34.718 -29.747 1.00 61.31 95 MET A O 1
ATOM 789 N N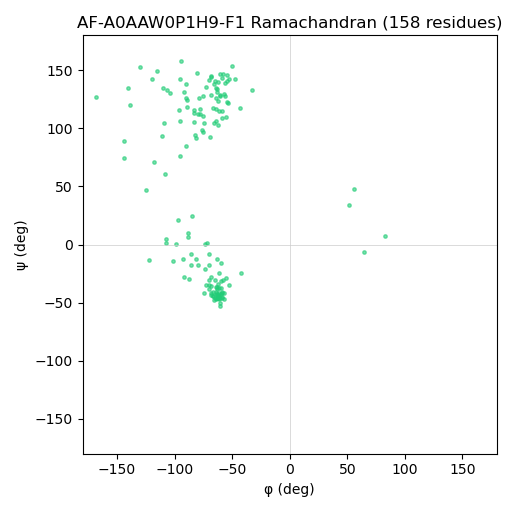 . ASP A 1 96 ? 11.342 -36.554 -30.937 1.00 57.31 96 ASP A N 1
ATOM 790 C CA . ASP A 1 96 ? 12.429 -36.421 -31.904 1.00 57.31 96 ASP A CA 1
ATOM 791 C C . ASP A 1 96 ? 11.924 -35.578 -33.087 1.00 57.31 96 ASP A C 1
ATOM 793 O O . ASP A 1 96 ? 11.233 -36.068 -33.984 1.00 57.31 96 ASP A O 1
ATOM 797 N N . VAL A 1 97 ? 12.181 -34.268 -33.041 1.00 59.72 97 VAL A N 1
ATOM 798 C CA . VAL A 1 97 ? 11.938 -33.362 -34.169 1.00 59.72 97 VAL A CA 1
ATOM 799 C C . VAL A 1 97 ? 13.293 -32.946 -34.716 1.00 59.72 97 VAL A C 1
ATOM 801 O O . VAL A 1 97 ? 13.986 -32.109 -34.140 1.00 59.72 97 VAL A O 1
ATOM 804 N N . ALA A 1 98 ? 13.653 -33.531 -35.856 1.00 60.38 98 ALA A N 1
ATOM 805 C CA . ALA A 1 98 ? 14.761 -33.079 -36.679 1.00 60.38 98 ALA A CA 1
ATOM 806 C C . ALA A 1 98 ? 14.561 -31.594 -37.024 1.00 60.38 98 ALA A C 1
ATOM 808 O O . ALA A 1 98 ? 13.654 -31.242 -37.778 1.00 60.38 98 ALA A O 1
ATOM 809 N N . CYS A 1 99 ? 15.393 -30.724 -36.447 1.00 56.72 99 CYS A N 1
ATOM 810 C CA . CYS A 1 99 ? 15.456 -29.306 -36.788 1.00 56.72 99 CYS A CA 1
ATOM 811 C C . CYS A 1 99 ? 15.983 -29.158 -38.223 1.00 56.72 99 CYS A C 1
ATOM 813 O O . CYS A 1 99 ? 17.133 -29.529 -38.468 1.00 56.72 99 CYS A O 1
ATOM 815 N N . PRO A 1 100 ? 15.207 -28.602 -39.170 1.00 65.12 100 PRO A N 1
ATOM 816 C CA . PRO A 1 100 ? 15.740 -28.226 -40.469 1.00 65.12 100 PRO A CA 1
ATOM 817 C C . PRO A 1 100 ? 16.836 -27.176 -40.278 1.00 65.12 100 PRO A C 1
ATOM 819 O O . PRO A 1 100 ? 16.633 -26.173 -39.589 1.00 65.12 100 PRO A O 1
ATOM 822 N N . GLU A 1 101 ? 18.002 -27.415 -40.874 1.00 56.38 101 GLU A N 1
ATOM 823 C CA . GLU A 1 101 ? 19.082 -26.437 -40.934 1.00 56.38 101 GLU A CA 1
ATOM 824 C C . GLU A 1 101 ? 18.557 -25.184 -41.643 1.00 56.38 101 GLU A C 1
ATOM 826 O O . GLU A 1 101 ? 18.250 -25.187 -42.836 1.00 56.38 101 GLU A O 1
ATOM 831 N N . HIS A 1 102 ? 18.375 -24.114 -40.872 1.00 57.50 102 HIS A N 1
ATOM 832 C CA . HIS A 1 102 ? 17.956 -22.830 -41.403 1.00 57.50 102 HIS A CA 1
ATOM 833 C C . HIS A 1 102 ? 19.147 -22.163 -42.085 1.00 57.50 102 HIS A C 1
ATOM 835 O O . HIS A 1 102 ? 19.989 -21.532 -41.447 1.00 57.50 102 HIS A O 1
ATOM 841 N N . ASP A 1 103 ? 19.175 -22.296 -43.403 1.00 64.94 103 ASP A N 1
ATOM 842 C CA . ASP A 1 103 ? 20.062 -21.562 -44.292 1.00 64.94 103 ASP A CA 1
ATOM 843 C C . ASP A 1 103 ? 19.628 -20.083 -44.303 1.00 64.94 103 ASP A C 1
ATOM 845 O O . ASP A 1 103 ? 18.707 -19.678 -45.014 1.00 64.94 103 ASP A O 1
ATOM 849 N N . CYS A 1 104 ? 20.224 -19.266 -43.432 1.00 60.03 104 CYS A N 1
ATOM 850 C CA . CYS A 1 104 ? 19.963 -17.828 -43.368 1.00 60.03 104 CYS A CA 1
ATOM 851 C C . CYS A 1 104 ? 21.238 -17.044 -43.679 1.00 60.03 104 CYS A C 1
ATOM 853 O O . CYS A 1 104 ? 21.827 -16.396 -42.817 1.00 60.03 104 CYS A O 1
ATOM 855 N N . CYS A 1 105 ? 21.656 -17.073 -44.942 1.00 60.03 105 CYS A N 1
ATOM 856 C CA . CYS A 1 105 ? 22.570 -16.069 -45.476 1.00 60.03 105 CYS A CA 1
ATOM 857 C C . CYS A 1 105 ? 21.764 -14.972 -46.172 1.00 60.03 105 CYS A C 1
ATOM 859 O O . CYS A 1 105 ? 21.698 -14.889 -47.395 1.00 60.03 105 CYS A O 1
ATOM 861 N N . SER A 1 106 ? 21.149 -14.103 -45.372 1.00 62.16 106 SER A N 1
ATOM 862 C CA . SER A 1 106 ? 20.791 -12.755 -45.811 1.00 62.16 106 SER A CA 1
ATOM 863 C C . SER A 1 106 ? 21.676 -11.785 -45.046 1.00 62.16 106 SER A C 1
ATOM 865 O O . SER A 1 106 ? 21.371 -11.401 -43.920 1.00 62.16 106 SER A O 1
ATOM 867 N N . SER A 1 107 ? 22.812 -11.417 -45.641 1.00 66.69 107 SER A N 1
ATOM 868 C CA . SER A 1 107 ? 23.552 -10.253 -45.161 1.00 66.69 107 SER A CA 1
ATOM 869 C C . SER A 1 107 ? 22.673 -9.040 -45.429 1.00 66.69 107 SER A C 1
ATOM 871 O O . SER A 1 107 ? 22.540 -8.612 -46.574 1.00 66.69 107 SER A O 1
ATOM 873 N N . ALA A 1 108 ? 22.052 -8.505 -44.382 1.00 61.12 108 ALA A N 1
ATOM 874 C CA . ALA A 1 108 ? 21.459 -7.180 -44.448 1.00 61.12 108 ALA A CA 1
ATOM 875 C C . ALA A 1 108 ? 22.551 -6.167 -44.825 1.00 61.12 108 ALA A C 1
ATOM 877 O O . ALA A 1 108 ? 23.718 -6.341 -44.457 1.00 61.12 108 ALA A O 1
ATOM 878 N N . GLU A 1 109 ? 22.188 -5.126 -45.575 1.00 62.59 109 GLU A N 1
ATOM 879 C CA . GLU A 1 109 ? 23.124 -4.046 -45.877 1.00 62.59 109 GLU A CA 1
ATOM 880 C C . GLU A 1 109 ? 23.668 -3.465 -44.558 1.00 62.59 109 GLU A C 1
ATOM 882 O O . GLU A 1 109 ? 22.870 -3.109 -43.684 1.00 62.59 109 GLU A O 1
ATOM 887 N N . PRO A 1 110 ? 25.002 -3.353 -44.389 1.00 70.19 110 PRO A N 1
ATOM 888 C CA . PRO A 1 110 ? 25.617 -2.949 -43.122 1.00 70.19 110 PRO A CA 1
ATOM 889 C C . PRO A 1 110 ? 25.059 -1.635 -42.559 1.00 70.19 110 PRO A C 1
ATOM 891 O O . PRO A 1 110 ? 24.871 -1.507 -41.356 1.00 70.19 110 PRO A O 1
ATOM 894 N N . ALA A 1 111 ? 24.701 -0.690 -43.434 1.00 72.19 111 ALA A N 1
ATOM 895 C CA . ALA A 1 111 ? 24.124 0.592 -43.039 1.00 72.19 111 ALA A CA 1
ATOM 896 C C . ALA A 1 111 ? 22.705 0.472 -42.450 1.00 72.19 111 ALA A C 1
ATOM 898 O O . ALA A 1 111 ? 22.362 1.200 -41.521 1.00 72.19 111 ALA A O 1
ATOM 899 N N . ALA A 1 112 ? 21.880 -0.452 -42.955 1.00 72.88 112 ALA A N 1
ATOM 900 C CA . ALA A 1 112 ? 20.549 -0.703 -42.402 1.00 72.88 112 ALA A CA 1
ATOM 901 C C . ALA A 1 112 ? 20.640 -1.369 -41.020 1.00 72.88 112 ALA A C 1
ATOM 903 O O . ALA A 1 112 ? 19.839 -1.073 -40.132 1.00 72.88 112 ALA A O 1
ATOM 904 N N . LEU A 1 113 ? 21.647 -2.227 -40.824 1.00 78.06 113 LEU A N 1
ATOM 905 C CA . LEU A 1 113 ? 21.936 -2.838 -39.531 1.00 78.06 113 LEU A CA 1
ATOM 906 C C . LEU A 1 113 ? 22.441 -1.803 -38.518 1.00 78.06 113 LEU A C 1
ATOM 908 O O . LEU A 1 113 ? 21.972 -1.811 -37.386 1.00 78.06 113 LEU A O 1
ATOM 912 N N . ASP A 1 114 ? 23.333 -0.894 -38.916 1.00 81.31 114 ASP A N 1
ATOM 913 C CA . ASP A 1 114 ? 23.864 0.151 -38.030 1.00 81.31 114 ASP A CA 1
ATOM 914 C C . ASP A 1 114 ? 22.771 1.108 -37.539 1.00 81.31 114 ASP A C 1
ATOM 916 O O . ASP A 1 114 ? 22.708 1.407 -36.345 1.00 81.31 114 ASP A O 1
ATOM 920 N N . LEU A 1 115 ? 21.862 1.525 -38.428 1.00 83.62 115 LEU A N 1
ATOM 921 C CA . LEU A 1 115 ? 20.706 2.350 -38.061 1.00 83.62 115 LEU A CA 1
ATOM 922 C C . LEU A 1 115 ? 19.771 1.610 -37.093 1.00 83.62 115 LEU A C 1
ATOM 924 O O . LEU A 1 115 ? 19.381 2.155 -36.056 1.00 83.62 115 LEU A O 1
ATOM 928 N N . ALA A 1 116 ? 19.466 0.342 -37.386 1.00 85.06 116 ALA A N 1
ATOM 929 C CA . ALA A 1 116 ? 18.649 -0.488 -36.506 1.00 85.06 116 ALA A CA 1
ATOM 930 C C . ALA A 1 116 ? 19.333 -0.7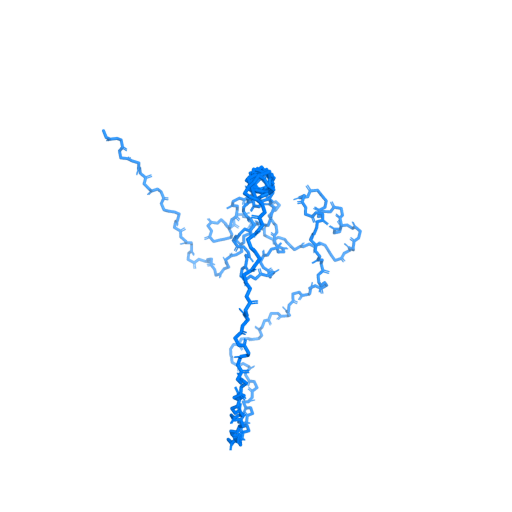28 -35.150 1.00 85.06 116 ALA A C 1
ATOM 932 O O . ALA A 1 116 ? 18.665 -0.762 -34.117 1.00 85.06 116 ALA A O 1
ATOM 933 N N . LEU A 1 117 ? 20.659 -0.879 -35.120 1.00 88.38 117 LEU A N 1
ATOM 934 C CA . LEU A 1 117 ? 21.430 -1.025 -33.888 1.00 88.38 117 LEU A CA 1
ATOM 935 C C . LEU A 1 117 ? 21.396 0.257 -33.056 1.00 88.38 117 LEU A C 1
ATOM 937 O O . LEU A 1 117 ? 21.163 0.160 -31.850 1.00 88.38 117 LEU A O 1
ATOM 941 N N . SER A 1 118 ? 21.569 1.434 -33.669 1.00 88.44 118 SER A N 1
ATOM 942 C CA . SER A 1 118 ? 21.451 2.709 -32.948 1.00 88.44 118 SER A CA 1
ATOM 943 C C . SER A 1 118 ? 20.061 2.886 -32.341 1.00 88.44 118 SER A C 1
ATOM 945 O O . SER A 1 118 ? 19.955 3.149 -31.145 1.00 88.44 118 SER A O 1
ATOM 947 N N . GLU A 1 119 ? 19.004 2.613 -33.110 1.00 92.06 119 GLU A N 1
ATOM 948 C CA . GLU A 1 119 ? 17.624 2.706 -32.628 1.00 92.06 119 GLU A CA 1
ATOM 949 C C . GLU A 1 119 ? 17.351 1.695 -31.501 1.00 92.06 119 GLU A C 1
ATOM 951 O O . GLU A 1 119 ? 16.752 2.027 -30.480 1.00 92.06 119 GLU A O 1
ATOM 956 N N . ASN A 1 120 ? 17.857 0.462 -31.611 1.00 91.94 120 ASN A N 1
ATOM 957 C CA . ASN A 1 120 ? 17.732 -0.537 -30.546 1.00 91.94 120 ASN A CA 1
ATOM 958 C C . ASN A 1 120 ? 18.449 -0.115 -29.258 1.00 91.94 120 ASN A C 1
ATOM 960 O O . ASN A 1 120 ? 17.960 -0.400 -28.162 1.00 91.94 120 ASN A O 1
ATOM 964 N N . VAL A 1 121 ? 19.616 0.521 -29.366 1.00 95.00 121 VAL A N 1
ATOM 965 C CA . VAL A 1 121 ? 20.355 1.040 -28.207 1.00 95.00 121 VAL A CA 1
ATOM 966 C C . VAL A 1 121 ? 19.575 2.176 -27.550 1.00 95.00 121 VAL A C 1
ATOM 968 O O . VAL A 1 121 ? 19.421 2.167 -26.325 1.00 95.00 121 VAL A O 1
ATOM 971 N N . GLU A 1 122 ? 19.033 3.097 -28.345 1.00 94.88 122 GLU A N 1
ATOM 972 C CA . GLU A 1 122 ? 18.194 4.200 -27.870 1.00 94.88 122 GLU A CA 1
ATOM 973 C C . GLU A 1 122 ? 16.937 3.678 -27.168 1.00 94.88 122 GLU A C 1
ATOM 975 O O . GLU A 1 122 ? 16.740 3.963 -25.984 1.00 94.88 122 GLU A O 1
ATOM 980 N N . LEU A 1 123 ? 16.165 2.799 -27.812 1.00 94.06 123 LEU A N 1
ATOM 981 C CA . LEU A 1 123 ? 14.969 2.183 -27.227 1.00 94.06 123 LEU A CA 1
ATOM 982 C C . LEU A 1 123 ? 15.282 1.407 -25.942 1.00 94.06 123 LEU A C 1
ATOM 984 O O . LEU A 1 123 ? 14.551 1.496 -24.953 1.00 94.06 123 LEU A O 1
ATOM 988 N N . ARG A 1 124 ? 16.392 0.657 -25.901 1.00 96.00 124 ARG A N 1
ATOM 989 C CA . ARG A 1 124 ? 16.835 -0.030 -24.673 1.00 96.00 124 ARG A CA 1
ATOM 990 C C . ARG A 1 124 ? 17.180 0.961 -23.565 1.00 96.00 124 ARG A C 1
ATOM 992 O O . ARG A 1 124 ? 16.911 0.672 -22.395 1.00 96.00 124 ARG A O 1
ATOM 999 N N . SER A 1 125 ? 17.760 2.109 -23.911 1.00 96.75 125 SER A N 1
ATOM 1000 C CA . SER A 1 125 ? 18.080 3.169 -22.954 1.00 96.75 125 SER A CA 1
ATOM 1001 C C . SER A 1 125 ? 16.817 3.827 -22.388 1.00 96.75 125 SER A C 1
ATOM 1003 O O . SER A 1 125 ? 16.725 4.006 -21.170 1.00 96.75 125 SER A O 1
ATOM 1005 N N . GLU A 1 126 ? 15.810 4.078 -23.228 1.00 95.94 126 GLU A N 1
ATOM 1006 C CA . GLU A 1 126 ? 14.509 4.610 -22.816 1.00 95.94 126 GLU A CA 1
ATOM 1007 C C . GLU A 1 126 ? 13.759 3.620 -21.928 1.00 95.94 126 GLU A C 1
ATOM 1009 O O . GLU A 1 126 ? 13.299 3.985 -20.846 1.00 95.94 126 GLU A O 1
ATOM 1014 N N . LEU A 1 127 ? 13.712 2.340 -22.314 1.00 96.56 127 LEU A N 1
ATOM 1015 C CA . LEU A 1 127 ? 13.134 1.280 -21.486 1.00 96.56 127 LEU A CA 1
ATOM 1016 C C . LEU A 1 127 ? 13.815 1.204 -20.116 1.00 96.56 127 LEU A C 1
ATOM 1018 O O . LEU A 1 127 ? 13.139 1.040 -19.099 1.00 96.56 127 LEU A O 1
ATOM 1022 N N . ALA A 1 128 ? 15.142 1.338 -20.061 1.00 96.31 128 ALA A N 1
ATOM 1023 C CA . ALA A 1 128 ? 15.872 1.367 -18.798 1.00 96.31 128 ALA A CA 1
ATOM 1024 C C . ALA A 1 128 ? 15.549 2.624 -17.971 1.00 96.31 128 ALA A C 1
ATOM 1026 O O . ALA A 1 128 ? 15.381 2.523 -16.755 1.00 96.31 128 ALA A O 1
ATOM 1027 N N . ALA A 1 129 ? 15.436 3.794 -18.603 1.00 96.19 129 ALA A N 1
ATOM 1028 C CA . ALA A 1 129 ? 15.089 5.046 -17.932 1.00 96.19 129 ALA A CA 1
ATOM 1029 C C . ALA A 1 129 ? 13.663 5.014 -17.362 1.00 96.19 129 ALA A C 1
ATOM 1031 O O . ALA A 1 129 ? 13.469 5.312 -16.182 1.00 96.19 129 ALA A O 1
ATOM 1032 N N . LEU A 1 130 ? 12.688 4.575 -18.159 1.00 94.38 130 LEU A N 1
ATOM 1033 C CA . LEU A 1 130 ? 11.296 4.417 -17.739 1.00 94.38 130 LEU A CA 1
ATOM 1034 C C . LEU A 1 130 ? 11.167 3.396 -16.605 1.00 94.38 130 LEU A C 1
ATOM 1036 O O . LEU A 1 130 ? 10.475 3.657 -15.623 1.00 94.38 130 LEU A O 1
ATOM 1040 N N . ARG A 1 131 ? 11.885 2.265 -16.676 1.00 94.44 131 ARG A N 1
ATOM 1041 C CA . ARG A 1 131 ? 11.931 1.288 -15.573 1.00 94.44 131 ARG A CA 1
ATOM 1042 C C . ARG A 1 131 ? 12.462 1.904 -14.280 1.00 94.44 131 ARG A C 1
ATOM 1044 O O . ARG A 1 131 ? 11.828 1.724 -13.245 1.00 94.44 131 ARG A O 1
ATOM 1051 N N . ARG A 1 132 ? 13.547 2.688 -14.334 1.00 92.44 132 ARG A N 1
ATOM 1052 C CA . ARG A 1 132 ? 14.072 3.396 -13.149 1.00 92.44 132 ARG A CA 1
ATOM 1053 C C . ARG A 1 132 ? 13.070 4.396 -12.581 1.00 92.44 132 ARG A C 1
ATOM 1055 O O . ARG A 1 132 ? 12.886 4.424 -11.371 1.00 92.44 132 ARG A O 1
ATOM 1062 N N . GLN A 1 133 ? 12.398 5.175 -13.430 1.00 91.75 133 GLN A N 1
ATOM 1063 C CA . GLN A 1 133 ? 11.362 6.110 -12.978 1.00 91.75 133 GLN A CA 1
ATOM 1064 C C . GLN A 1 133 ? 10.199 5.379 -12.299 1.00 91.75 133 GLN A C 1
ATOM 1066 O O . GLN A 1 133 ? 9.739 5.802 -11.238 1.00 91.75 133 GLN A O 1
ATOM 1071 N N . MET A 1 134 ? 9.739 4.259 -12.869 1.00 87.44 134 MET A N 1
ATOM 1072 C CA . MET A 1 134 ? 8.713 3.430 -12.233 1.00 87.44 134 MET A CA 1
ATOM 1073 C C . MET A 1 134 ? 9.187 2.868 -10.893 1.00 87.44 134 MET A C 1
ATOM 1075 O O . MET A 1 134 ? 8.428 2.898 -9.929 1.00 87.44 134 MET A O 1
ATOM 1079 N N . GLU A 1 135 ? 10.418 2.363 -10.807 1.00 84.81 135 GLU A N 1
ATOM 1080 C CA . GLU A 1 135 ? 10.994 1.847 -9.561 1.00 84.81 135 GLU A CA 1
ATOM 1081 C C . GLU A 1 135 ? 11.104 2.941 -8.495 1.00 84.81 135 GLU A C 1
ATOM 1083 O O . GLU A 1 135 ? 10.657 2.726 -7.372 1.00 84.81 135 GLU A O 1
ATOM 1088 N N . GLU A 1 136 ? 11.597 4.129 -8.843 1.00 83.44 136 GLU A N 1
ATOM 1089 C CA . GLU A 1 136 ? 11.719 5.276 -7.937 1.00 83.44 136 GLU A CA 1
ATOM 1090 C C . GLU A 1 136 ? 10.357 5.720 -7.387 1.00 83.44 136 GLU A C 1
ATOM 1092 O O . GLU A 1 136 ? 10.165 5.808 -6.168 1.00 83.44 136 GLU A O 1
ATOM 1097 N N . MET A 1 137 ? 9.372 5.911 -8.271 1.00 75.38 137 MET A N 1
ATOM 1098 C CA . MET A 1 137 ? 8.002 6.227 -7.860 1.00 75.38 137 MET A CA 1
ATOM 1099 C C . MET A 1 137 ? 7.399 5.096 -7.014 1.00 75.38 137 MET A C 1
ATOM 1101 O O . MET A 1 137 ? 6.713 5.351 -6.020 1.00 75.38 137 MET A O 1
ATOM 1105 N N . SER A 1 138 ? 7.693 3.839 -7.350 1.00 70.50 138 SER A N 1
ATOM 1106 C CA . SER A 1 138 ? 7.169 2.661 -6.660 1.00 70.50 138 SER A CA 1
ATOM 1107 C C . SER A 1 138 ? 7.789 2.437 -5.276 1.00 70.50 138 SER A C 1
ATOM 1109 O O . SER A 1 138 ? 7.071 2.039 -4.359 1.00 70.50 138 SER A O 1
ATOM 1111 N N . ILE A 1 139 ? 9.074 2.743 -5.068 1.00 61.47 139 ILE A N 1
ATOM 1112 C CA . ILE A 1 139 ? 9.744 2.634 -3.757 1.00 61.47 139 ILE A CA 1
ATOM 1113 C C . ILE A 1 139 ? 9.045 3.526 -2.721 1.00 61.47 139 ILE A C 1
ATOM 1115 O O . ILE A 1 139 ? 8.847 3.103 -1.579 1.00 61.47 139 ILE A O 1
ATOM 1119 N N . SER A 1 140 ? 8.582 4.716 -3.127 1.00 57.91 140 SER A N 1
ATOM 1120 C CA . SER A 1 140 ? 7.818 5.616 -2.248 1.00 57.91 140 SER A CA 1
ATOM 1121 C C . SER A 1 140 ? 6.461 5.034 -1.811 1.00 57.91 140 SER A C 1
ATOM 1123 O O . SER A 1 140 ? 6.002 5.295 -0.699 1.00 57.91 140 SER A O 1
ATOM 1125 N N . SER A 1 141 ? 5.846 4.196 -2.653 1.00 59.09 141 SER A N 1
ATOM 1126 C CA . SER A 1 141 ? 4.553 3.543 -2.402 1.00 59.09 141 SER A CA 1
ATOM 1127 C C . SER A 1 141 ? 4.694 2.215 -1.636 1.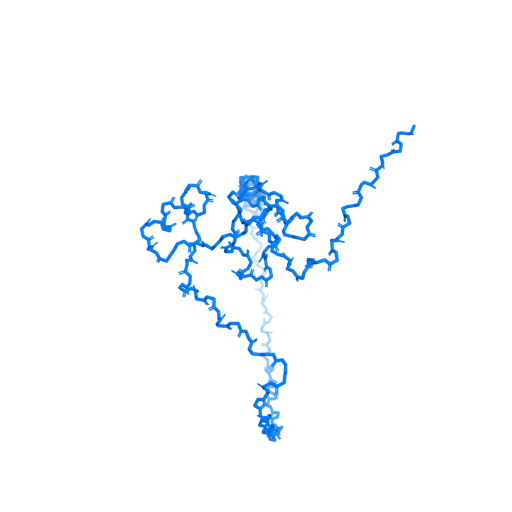00 59.09 141 SER A C 1
ATOM 1129 O O . SER A 1 141 ? 3.825 1.849 -0.844 1.00 59.09 141 SER A O 1
ATOM 1131 N N . LYS A 1 142 ? 5.821 1.510 -1.805 1.00 57.97 142 LYS A N 1
ATOM 1132 C CA . LYS A 1 142 ? 6.077 0.167 -1.249 1.00 57.97 142 LYS A CA 1
ATOM 1133 C C . LYS A 1 142 ? 6.621 0.150 0.183 1.00 57.97 142 LYS A C 1
ATOM 1135 O O . LYS A 1 142 ? 6.712 -0.924 0.786 1.00 57.97 142 LYS A O 1
ATOM 1140 N N . PHE A 1 143 ? 6.983 1.300 0.756 1.00 61.19 143 PHE A N 1
ATOM 1141 C CA . PHE A 1 143 ? 7.673 1.333 2.046 1.00 61.19 143 PHE A CA 1
ATOM 1142 C C . PHE A 1 143 ? 6.837 0.713 3.181 1.00 61.19 143 PHE A C 1
ATOM 1144 O O . PHE A 1 143 ? 5.796 1.230 3.596 1.00 61.19 143 PHE A O 1
ATOM 1151 N N . GLY A 1 144 ? 7.331 -0.404 3.723 1.00 63.03 144 GLY A N 1
ATOM 1152 C CA . GLY A 1 144 ? 6.686 -1.133 4.815 1.00 63.03 144 GLY A CA 1
ATOM 1153 C C . GLY A 1 144 ? 5.570 -2.089 4.385 1.00 63.03 144 GLY A C 1
ATOM 1154 O O . GLY A 1 144 ? 4.906 -2.648 5.253 1.00 63.03 144 GLY A O 1
ATOM 1155 N N . LEU A 1 145 ? 5.362 -2.317 3.087 1.00 70.38 145 LEU A N 1
ATOM 1156 C CA . LEU A 1 145 ? 4.434 -3.345 2.598 1.00 70.38 145 LEU A CA 1
ATOM 1157 C C . LEU A 1 145 ? 5.115 -4.688 2.346 1.00 70.38 145 LEU A C 1
ATOM 1159 O O . LEU A 1 145 ? 4.487 -5.725 2.525 1.00 70.38 145 LEU A O 1
ATOM 1163 N N . GLU A 1 146 ? 6.412 -4.679 2.034 1.00 70.19 146 GLU A N 1
ATOM 1164 C CA . GLU A 1 146 ? 7.203 -5.894 1.774 1.00 70.19 146 GLU A CA 1
ATOM 1165 C C . GLU A 1 146 ? 7.158 -6.907 2.926 1.00 70.19 146 GLU A C 1
ATOM 1167 O O . GLU A 1 146 ? 7.204 -8.111 2.698 1.00 70.19 146 GLU A O 1
ATOM 1172 N N . ARG A 1 147 ? 6.977 -6.444 4.171 1.00 74.94 147 ARG A N 1
ATOM 1173 C CA . ARG A 1 147 ? 6.818 -7.321 5.347 1.00 74.94 147 ARG A CA 1
ATOM 1174 C C . ARG A 1 147 ? 5.573 -8.218 5.304 1.00 74.94 147 ARG A C 1
ATOM 1176 O O . ARG A 1 147 ? 5.485 -9.127 6.121 1.00 74.94 147 ARG A O 1
ATOM 1183 N N . PHE A 1 148 ? 4.638 -7.969 4.386 1.00 74.44 148 PHE A N 1
ATOM 1184 C CA . PHE A 1 148 ? 3.417 -8.755 4.189 1.00 74.44 148 PHE A CA 1
ATOM 1185 C C . PHE A 1 148 ? 3.451 -9.620 2.919 1.00 74.44 148 PHE A C 1
ATOM 1187 O O . PHE A 1 148 ? 2.492 -10.334 2.658 1.00 74.44 148 PHE A O 1
ATOM 1194 N N . ALA A 1 149 ? 4.546 -9.616 2.145 1.00 68.88 149 ALA A N 1
ATOM 1195 C CA . ALA A 1 149 ? 4.631 -10.314 0.854 1.00 68.88 149 ALA A CA 1
ATOM 1196 C C . ALA A 1 149 ? 4.410 -11.843 0.929 1.00 68.88 149 ALA A C 1
ATOM 1198 O O . ALA A 1 149 ? 4.171 -12.477 -0.092 1.00 68.88 149 ALA A O 1
ATOM 1199 N N . GLY A 1 150 ? 4.493 -12.438 2.125 1.00 65.62 150 GLY A N 1
ATOM 1200 C CA . GLY A 1 150 ? 4.235 -13.863 2.348 1.00 65.62 150 GLY A CA 1
ATOM 1201 C C . GLY A 1 150 ? 2.797 -14.220 2.748 1.00 65.62 150 GLY A C 1
ATOM 1202 O O . GLY A 1 150 ? 2.478 -15.406 2.775 1.00 65.62 150 GLY A O 1
ATOM 1203 N N . SER A 1 151 ? 1.945 -13.248 3.107 1.00 66.62 151 SER A N 1
ATOM 1204 C CA . SER A 1 151 ? 0.552 -13.494 3.510 1.00 66.62 151 SER A CA 1
ATOM 1205 C C . SER A 1 151 ? -0.271 -12.202 3.595 1.00 66.62 151 SER A C 1
ATOM 1207 O O . SER A 1 151 ? 0.042 -11.293 4.368 1.00 66.62 151 SER A O 1
ATOM 1209 N N . ASP A 1 152 ? -1.413 -12.183 2.907 1.00 71.00 152 ASP A N 1
ATOM 1210 C CA . ASP A 1 152 ? -2.403 -11.101 2.983 1.00 71.00 152 ASP A CA 1
ATOM 1211 C C . ASP A 1 152 ? -3.217 -11.102 4.292 1.00 71.00 152 ASP A C 1
ATOM 1213 O O . ASP A 1 152 ? -4.121 -10.281 4.465 1.00 71.00 152 ASP A O 1
ATOM 1217 N N . GLU A 1 153 ? -2.974 -12.032 5.222 1.00 65.94 153 GLU A N 1
ATOM 1218 C CA . GLU A 1 153 ? -3.679 -12.048 6.512 1.00 65.94 153 GLU A CA 1
ATOM 1219 C C . GLU A 1 153 ? -3.248 -10.882 7.413 1.00 65.94 153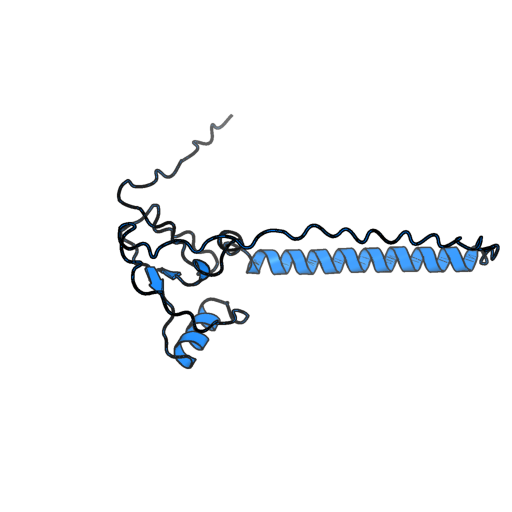 GLU A C 1
ATOM 1221 O O . GLU A 1 153 ? -4.088 -10.247 8.057 1.00 65.94 153 GLU A O 1
ATOM 1226 N N . ASP A 1 154 ? -1.957 -10.547 7.398 1.00 65.69 154 ASP A N 1
ATOM 1227 C CA . ASP A 1 154 ? -1.359 -9.574 8.316 1.00 65.69 154 ASP A CA 1
ATOM 1228 C C . ASP A 1 154 ? -1.482 -8.118 7.829 1.00 65.69 154 ASP A C 1
ATOM 1230 O O . ASP A 1 154 ? -1.409 -7.183 8.630 1.00 65.69 154 ASP A O 1
ATOM 1234 N N . ILE A 1 155 ? -1.759 -7.894 6.537 1.00 73.62 155 ILE A N 1
ATOM 1235 C CA . ILE A 1 155 ? -1.957 -6.549 5.961 1.00 73.62 155 ILE A CA 1
ATOM 1236 C C . ILE A 1 155 ? -3.293 -5.898 6.390 1.00 73.62 155 ILE A C 1
ATOM 1238 O O . ILE A 1 155 ? -3.611 -4.778 5.992 1.00 73.62 155 ILE A O 1
ATOM 1242 N N . ARG A 1 156 ? -4.092 -6.577 7.222 1.00 76.38 156 ARG A N 1
ATOM 1243 C CA . ARG A 1 156 ? -5.461 -6.170 7.595 1.00 76.38 156 ARG A CA 1
ATOM 1244 C C . ARG A 1 156 ? -5.571 -5.455 8.940 1.00 76.38 156 ARG A C 1
ATOM 1246 O O . ARG A 1 156 ? -6.680 -5.100 9.344 1.00 76.38 156 ARG A O 1
ATOM 1253 N N . LEU A 1 157 ? -4.450 -5.269 9.634 1.00 80.94 157 LEU A N 1
ATOM 1254 C CA . LEU A 1 157 ? -4.414 -4.703 10.978 1.00 80.94 157 LEU A CA 1
ATOM 1255 C C . LEU A 1 157 ? -3.800 -3.309 10.979 1.00 80.94 157 LEU A C 1
ATOM 1257 O O . LEU A 1 157 ? -2.751 -3.076 10.385 1.00 80.94 157 LEU A O 1
ATOM 1261 N N . TYR A 1 158 ? -4.428 -2.369 11.674 1.00 83.00 158 TYR A N 1
ATOM 1262 C CA . TYR A 1 158 ? -3.874 -1.036 11.906 1.00 83.00 158 TYR A CA 1
ATOM 1263 C C . TYR A 1 158 ? -3.951 -0.671 13.386 1.00 83.00 158 TYR A C 1
ATOM 1265 O O . TYR A 1 158 ? -4.807 -1.161 14.116 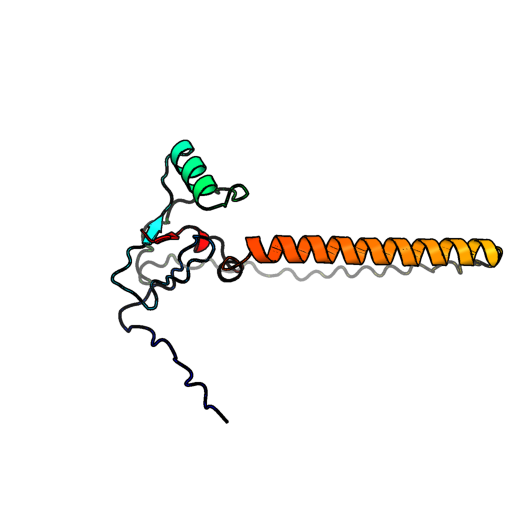1.00 83.00 158 TYR A O 1
ATOM 1273 N N . THR A 1 159 ? -3.044 0.184 13.841 1.00 83.38 159 THR A N 1
ATOM 1274 C CA . THR A 1 159 ? -3.079 0.747 15.196 1.00 83.38 159 THR A CA 1
ATOM 1275 C C . THR A 1 159 ? -3.775 2.103 15.169 1.00 83.38 159 THR A C 1
AT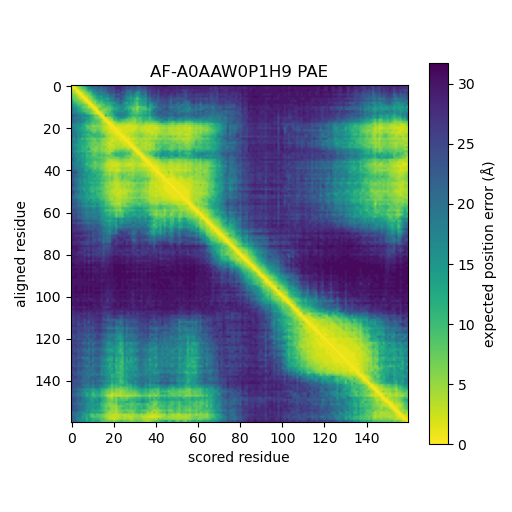OM 1277 O O . THR A 1 159 ? -3.579 2.860 14.215 1.00 83.38 159 THR A O 1
ATOM 1280 N N . ARG A 1 160 ? -4.560 2.410 16.202 1.00 71.50 160 ARG A N 1
ATOM 1281 C CA . ARG A 1 160 ? -5.167 3.729 16.432 1.00 71.50 160 ARG A CA 1
ATOM 1282 C C . ARG A 1 160 ? -4.598 4.348 17.699 1.00 71.50 160 ARG A C 1
ATOM 1284 O O . ARG A 1 160 ? -4.328 3.564 18.635 1.00 71.50 160 ARG A O 1
#

Solvent-accessible surface area (backbone atoms only — not comparable to full-atom values): 10636 Å² total; per-residue (Å²): 134,84,81,76,80,81,84,76,85,69,74,46,93,84,44,85,50,82,51,39,31,45,47,66,78,47,83,55,38,44,35,74,37,82,90,57,54,77,43,67,73,61,87,52,65,68,62,32,50,56,51,31,49,74,53,73,39,75,88,63,82,81,81,80,82,67,84,73,72,81,76,75,61,89,89,75,70,79,85,82,81,82,80,82,82,82,82,90,75,89,82,88,75,84,83,86,72,86,76,76,84,79,86,75,88,73,82,68,58,67,69,62,50,51,52,50,49,51,51,51,52,50,52,52,49,49,53,51,50,52,50,49,53,52,48,58,60,43,52,75,74,44,44,71,51,69,86,35,76,87,43,80,74,52,58,49,30,34,67,118

InterPro domains:
  IPR006612 THAP-type zinc finger [PF05485] (21-63)

Organism: NCBI:txid88201

Mean predicted aligned error: 18.61 Å

Radius of gyration: 28.11 Å; Cα contacts (8 Å, |Δi|>4): 94; chains: 1; bounding box: 55×53×73 Å

Sequence (160 aa):
MTSKKRFTFQKRQDSSSCYHCCVPSCTASAKFNSALSFFTFPKDVELRKKWLINIRRDQFEWNNYSLPAPRPGVWKRRERPEPPLANDAEDDLPMDVACPEHDCCSSAEPAALDLALSENVELRSELAALRRQMEEMSISSKFGLERFAGSDEDIRLYTR

Secondary structure (DSSP, 8-state):
--------PPPPTT-----B--STT---BTTT-SS--EEEPPSSHHHHHHHHHHTT-TT-------PPP-PPPTT-PPPPPPPPPP-----------------------HHHHHHHHHHHHHHHHHHHHHHHHHHHHHHHHHTTTGGGTT-TTGGGEEE-

pLDDT: mean 71.1, std 13.43, range [40.66, 96.75]

Foldseek 3Di:
DDPDPDDDQDFDPPQPDAFDALQFPGGDTSRRDPVWDKDFADLDPVSSCVVCVVSVNNVDDDPSDDPPDDPPPPVDDDDDDDDDDDDDDDDPDDPPDDDPDDPDPDPDDVVVVVVVVVVVVVVVVVVVVVVVVCVVVVCSVCHPVVVCVVHPPRSRIHTD